Protein AF-A0A8T4DZ59-F1 (afdb_monomer_lite)

Structure (mmCIF, N/CA/C/O backbone):
data_AF-A0A8T4DZ59-F1
#
_entry.id   AF-A0A8T4DZ59-F1
#
loop_
_atom_site.group_PDB
_atom_site.id
_atom_site.type_symbol
_atom_site.label_atom_id
_atom_site.label_alt_id
_atom_site.label_comp_id
_atom_site.label_asym_id
_atom_site.label_entity_id
_atom_site.label_seq_id
_atom_site.pdbx_PDB_ins_code
_atom_site.Cartn_x
_atom_site.Cartn_y
_atom_site.Cartn_z
_atom_site.occupancy
_atom_site.B_iso_or_equiv
_ato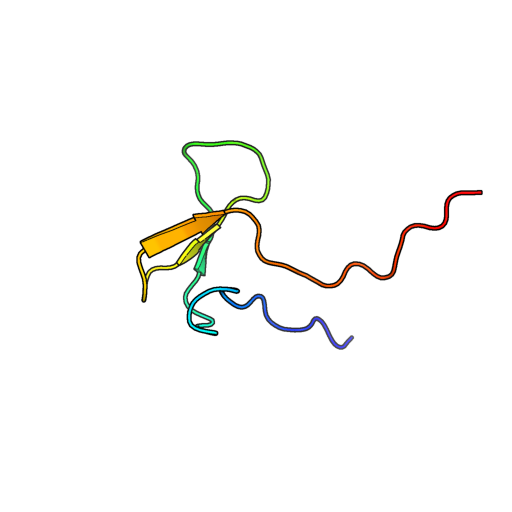m_site.auth_seq_id
_atom_site.auth_comp_id
_atom_site.auth_asym_id
_atom_site.auth_atom_id
_atom_site.pdbx_PDB_model_num
ATOM 1 N N . MET A 1 1 ? -6.503 16.653 16.039 1.00 42.44 1 MET A N 1
ATOM 2 C CA . MET A 1 1 ? -5.911 16.360 14.713 1.00 42.44 1 MET A CA 1
ATOM 3 C C . MET A 1 1 ? -6.260 14.923 14.330 1.00 42.44 1 MET A C 1
ATOM 5 O O . MET A 1 1 ? -5.499 14.014 14.624 1.00 42.44 1 MET A O 1
ATOM 9 N N . ASN A 1 2 ? -7.420 14.686 13.714 1.00 44.22 2 ASN A N 1
ATOM 10 C CA . ASN A 1 2 ? -7.821 13.344 13.279 1.00 44.22 2 ASN A CA 1
ATOM 11 C C . ASN A 1 2 ? -7.271 13.089 11.868 1.00 44.22 2 ASN A C 1
ATOM 13 O O . ASN A 1 2 ? -7.999 13.204 10.886 1.00 44.22 2 ASN A O 1
ATOM 17 N N . LYS A 1 3 ? -5.969 12.790 11.747 1.00 53.03 3 LYS A N 1
ATOM 18 C CA . LYS A 1 3 ? -5.429 12.216 10.505 1.00 53.03 3 LYS A CA 1
ATOM 19 C C . LYS A 1 3 ? -5.981 10.795 10.401 1.00 53.03 3 LYS A C 1
ATOM 21 O O . LYS A 1 3 ? -5.553 9.920 11.146 1.00 53.03 3 LYS A O 1
ATOM 26 N N . SER A 1 4 ? -6.970 10.577 9.536 1.00 58.88 4 SER A N 1
ATOM 27 C CA . SER A 1 4 ? -7.446 9.228 9.222 1.00 58.88 4 SER A CA 1
ATOM 28 C C . SER A 1 4 ? -6.254 8.370 8.779 1.00 58.88 4 SER A C 1
ATOM 30 O O . SER A 1 4 ? -5.488 8.828 7.926 1.00 58.88 4 SER A O 1
ATOM 32 N N . PRO A 1 5 ? -6.060 7.167 9.350 1.00 68.19 5 PRO A N 1
ATOM 33 C CA . PRO A 1 5 ? -4.963 6.300 8.947 1.00 68.19 5 PRO A CA 1
ATOM 34 C C . PRO A 1 5 ? -5.124 5.944 7.468 1.00 68.19 5 PRO A C 1
ATOM 36 O O . PRO A 1 5 ? -6.237 5.669 7.009 1.00 68.19 5 PRO A O 1
ATOM 39 N N . LEU A 1 6 ? -4.018 5.988 6.725 1.00 73.69 6 LEU A N 1
ATOM 40 C CA . LEU A 1 6 ? -3.969 5.513 5.346 1.00 73.69 6 LEU A CA 1
ATOM 41 C C . LEU A 1 6 ? -4.385 4.036 5.345 1.00 73.69 6 LEU A C 1
ATOM 43 O O . LEU A 1 6 ? -3.910 3.260 6.173 1.00 73.69 6 LEU A O 1
ATOM 47 N N . LYS A 1 7 ? -5.308 3.665 4.456 1.00 84.56 7 LYS A N 1
ATOM 48 C CA . LYS A 1 7 ? -5.796 2.290 4.311 1.00 84.56 7 LYS A CA 1
ATOM 49 C C . LYS A 1 7 ? -5.795 1.890 2.849 1.00 84.56 7 LYS A C 1
ATOM 51 O O . LYS A 1 7 ? -6.105 2.703 1.976 1.00 84.56 7 LYS A O 1
ATOM 56 N N . CYS A 1 8 ? -5.473 0.629 2.602 1.00 85.69 8 CYS A N 1
ATOM 57 C CA . CYS A 1 8 ? -5.546 0.037 1.285 1.00 85.69 8 CYS A CA 1
ATOM 58 C C . CYS A 1 8 ? -7.008 0.019 0.806 1.00 85.69 8 CYS A C 1
ATOM 60 O O . CYS A 1 8 ? -7.860 -0.534 1.501 1.00 85.69 8 CYS A O 1
ATOM 62 N N . PRO A 1 9 ? -7.334 0.567 -0.376 1.00 81.75 9 PRO A N 1
ATOM 63 C CA . PRO A 1 9 ? -8.700 0.539 -0.897 1.00 81.75 9 PRO A CA 1
ATOM 64 C C . PRO A 1 9 ? -9.158 -0.863 -1.334 1.00 81.75 9 PRO A C 1
ATOM 66 O O . PRO A 1 9 ? -10.350 -1.064 -1.546 1.00 81.75 9 PRO A O 1
ATOM 69 N N . LYS A 1 10 ? -8.235 -1.823 -1.491 1.00 85.00 10 LYS A N 1
ATOM 70 C CA . LYS A 1 10 ? -8.548 -3.200 -1.903 1.00 85.00 10 LYS A CA 1
ATOM 71 C C . LYS A 1 10 ? -8.932 -4.102 -0.735 1.00 85.00 10 LYS A C 1
ATOM 73 O O . LYS A 1 10 ? -9.980 -4.732 -0.796 1.00 85.00 10 LYS A O 1
ATOM 78 N N . CYS A 1 11 ? -8.099 -4.167 0.303 1.00 86.75 11 CYS A N 1
ATOM 79 C CA . CYS A 1 11 ? -8.312 -5.060 1.449 1.00 86.75 11 CYS A CA 1
ATOM 80 C C . CYS A 1 11 ? -8.629 -4.325 2.760 1.00 86.75 11 CYS A C 1
ATOM 82 O O . CYS A 1 11 ? -8.989 -4.955 3.746 1.00 86.75 11 CYS A O 1
ATOM 84 N N . GLY A 1 12 ? -8.501 -2.994 2.802 1.00 84.06 12 GLY A N 1
ATOM 85 C CA . GLY A 1 12 ? -8.680 -2.211 4.028 1.00 84.06 12 GLY A CA 1
ATOM 86 C C . GLY A 1 12 ? -7.498 -2.270 5.000 1.00 84.06 12 GLY A C 1
ATOM 87 O O . GLY A 1 12 ? -7.569 -1.622 6.048 1.00 84.06 12 GLY A O 1
ATOM 88 N N . SER A 1 13 ? -6.424 -2.995 4.659 1.00 86.50 13 SER A N 1
ATOM 89 C CA . SER A 1 13 ? -5.219 -3.090 5.486 1.00 86.50 13 SER A CA 1
ATOM 90 C C . SER A 1 13 ? -4.563 -1.723 5.685 1.00 86.50 13 SER A C 1
ATOM 92 O O . SER A 1 13 ? -4.583 -0.860 4.803 1.00 86.50 13 SER A O 1
ATOM 94 N N . THR A 1 14 ? -3.995 -1.521 6.869 1.00 85.31 14 THR A N 1
ATOM 95 C CA . THR A 1 14 ? -3.173 -0.354 7.218 1.00 85.31 14 THR A CA 1
ATOM 96 C C . THR A 1 14 ? -1.686 -0.596 6.964 1.00 85.31 14 THR A C 1
ATOM 98 O O . THR A 1 14 ? -0.899 0.338 7.102 1.00 85.31 14 THR A O 1
ATOM 101 N N . GLU A 1 15 ? -1.297 -1.822 6.598 1.00 88.88 15 GLU A N 1
ATOM 102 C CA . GLU A 1 15 ? 0.079 -2.161 6.232 1.00 88.88 15 GLU A CA 1
ATOM 103 C C . GLU A 1 15 ? 0.369 -1.700 4.804 1.00 88.88 15 GLU A C 1
ATOM 105 O O . GLU A 1 15 ? 0.072 -2.368 3.808 1.00 88.88 15 GLU A O 1
ATOM 110 N N . LEU A 1 16 ? 0.900 -0.484 4.727 1.00 84.94 16 LEU A N 1
ATOM 111 C CA . LEU A 1 16 ? 1.201 0.227 3.497 1.00 84.94 16 LEU A CA 1
ATOM 112 C C . LEU A 1 16 ? 2.647 0.714 3.549 1.00 84.94 16 LEU A C 1
ATOM 114 O O . LEU A 1 16 ? 3.044 1.387 4.501 1.00 84.94 16 LEU A O 1
ATOM 118 N N . SER A 1 17 ? 3.404 0.422 2.501 1.00 87.25 17 SER A N 1
ATOM 119 C CA . SER A 1 17 ? 4.771 0.884 2.301 1.00 87.25 17 SER A CA 1
ATOM 120 C C . SER A 1 17 ? 4.801 1.925 1.177 1.00 87.25 17 SER A C 1
ATOM 122 O O . SER A 1 17 ? 4.110 1.751 0.173 1.00 87.25 17 SER A O 1
ATOM 124 N N . PRO A 1 18 ? 5.539 3.040 1.306 1.00 82.81 18 PRO A N 1
ATOM 125 C CA . PRO A 1 18 ? 5.692 3.988 0.208 1.00 82.81 18 PRO A CA 1
ATOM 126 C C . PRO A 1 18 ? 6.353 3.295 -0.989 1.00 82.81 18 PRO A C 1
ATOM 128 O O . PRO A 1 18 ? 7.426 2.702 -0.868 1.00 82.81 18 PRO A O 1
ATOM 131 N N . TYR A 1 19 ? 5.713 3.372 -2.154 1.00 82.62 19 TYR A N 1
ATOM 132 C CA . TYR A 1 19 ? 6.241 2.759 -3.364 1.00 82.62 19 TYR A CA 1
ATOM 133 C C . TYR A 1 19 ? 7.297 3.675 -3.989 1.00 82.62 19 TYR A C 1
ATOM 135 O O . TYR A 1 19 ? 6.981 4.647 -4.670 1.00 82.62 19 TYR A O 1
ATOM 143 N N . LEU A 1 20 ? 8.570 3.361 -3.742 1.00 77.81 20 LEU A N 1
ATOM 144 C CA . LEU A 1 20 ? 9.727 4.161 -4.174 1.00 77.81 20 LEU A CA 1
ATOM 145 C C . LEU A 1 20 ? 10.082 3.996 -5.666 1.00 77.81 20 LEU A C 1
ATOM 147 O O . LEU A 1 20 ? 11.007 4.641 -6.147 1.00 77.81 20 LEU A O 1
ATOM 151 N N . GLY A 1 21 ? 9.375 3.128 -6.395 1.00 73.19 21 GLY A N 1
ATOM 152 C CA . GLY A 1 21 ? 9.639 2.820 -7.805 1.00 73.19 21 GLY A CA 1
ATOM 153 C C . GLY A 1 21 ? 8.766 3.567 -8.823 1.00 73.19 21 GLY A C 1
ATOM 154 O O . GLY A 1 21 ? 8.832 3.238 -10.004 1.00 73.19 21 GLY A O 1
ATOM 155 N N . GLY A 1 22 ? 7.914 4.513 -8.400 1.00 67.62 22 GLY A N 1
ATOM 156 C CA . GLY A 1 22 ? 6.890 5.135 -9.257 1.00 67.62 22 GLY A CA 1
ATOM 157 C C . GLY A 1 22 ? 6.628 6.622 -8.976 1.00 67.62 22 GLY A C 1
ATOM 158 O O . GLY A 1 22 ? 7.486 7.324 -8.455 1.00 67.62 22 GLY A O 1
ATOM 159 N N . GLN A 1 23 ? 5.440 7.117 -9.354 1.00 62.41 23 GLN A N 1
ATOM 160 C CA . GLN A 1 23 ? 5.028 8.509 -9.105 1.00 62.41 23 GLN A CA 1
ATOM 161 C C . GLN A 1 23 ? 4.815 8.791 -7.609 1.00 62.41 23 GLN A C 1
ATOM 163 O O . GLN A 1 23 ? 4.301 7.939 -6.877 1.00 62.41 23 GLN 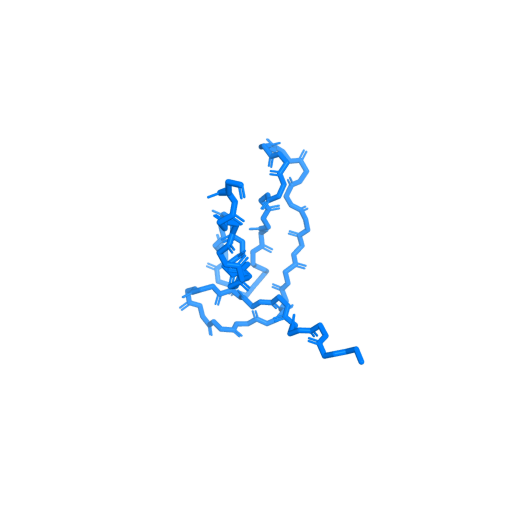A O 1
ATOM 168 N N . ASP A 1 24 ? 5.121 10.023 -7.187 1.00 67.44 24 ASP A N 1
ATOM 169 C CA . ASP A 1 24 ? 4.862 10.533 -5.840 1.00 67.44 24 ASP A CA 1
ATOM 170 C C . ASP A 1 24 ? 3.424 10.238 -5.371 1.00 67.44 24 ASP A C 1
ATOM 172 O O . ASP A 1 24 ? 2.444 10.570 -6.044 1.00 67.44 24 ASP A O 1
ATOM 176 N N . ASN A 1 25 ? 3.302 9.682 -4.160 1.00 70.69 25 ASN A N 1
ATOM 177 C CA . ASN A 1 25 ? 2.061 9.253 -3.487 1.00 70.69 25 ASN A CA 1
ATOM 178 C C . ASN A 1 25 ? 1.477 7.887 -3.885 1.00 70.69 25 ASN A C 1
ATOM 180 O O . ASN A 1 25 ? 0.303 7.627 -3.596 1.00 70.69 25 ASN A O 1
ATOM 184 N N . GLN A 1 26 ? 2.259 6.996 -4.494 1.00 82.31 26 GLN A N 1
ATOM 185 C CA . GLN A 1 26 ? 1.887 5.580 -4.553 1.00 82.31 26 GLN A CA 1
ATOM 186 C C . GLN A 1 26 ? 2.337 4.829 -3.299 1.00 82.31 26 GLN A C 1
ATOM 188 O O . GLN A 1 26 ? 3.409 5.073 -2.743 1.00 82.31 26 GLN A O 1
ATOM 193 N N . TYR A 1 27 ? 1.497 3.897 -2.869 1.00 85.50 27 TYR A N 1
ATOM 194 C CA . TYR A 1 27 ? 1.767 2.992 -1.767 1.00 85.50 27 TYR A CA 1
ATOM 195 C C . TYR A 1 27 ? 1.574 1.563 -2.247 1.00 85.50 27 TYR A C 1
ATOM 197 O O . TYR A 1 27 ? 0.626 1.267 -2.974 1.00 85.50 27 TYR A O 1
ATOM 205 N N . ASP A 1 28 ? 2.478 0.705 -1.811 1.00 89.19 28 ASP A N 1
ATOM 206 C CA . ASP A 1 28 ? 2.388 -0.738 -1.914 1.00 89.19 28 ASP A CA 1
ATOM 207 C C . ASP A 1 28 ? 1.733 -1.290 -0.646 1.00 89.19 28 ASP A C 1
ATOM 209 O O . ASP A 1 28 ? 2.143 -0.981 0.474 1.00 89.19 28 ASP A O 1
ATOM 213 N N . CYS A 1 29 ? 0.669 -2.064 -0.806 1.00 89.69 29 CYS A N 1
ATOM 214 C CA . CYS A 1 29 ? 0.028 -2.755 0.297 1.00 89.69 29 CYS A CA 1
ATOM 215 C C . CYS A 1 29 ? 0.675 -4.121 0.491 1.00 89.69 29 CYS A C 1
ATOM 217 O O . CYS A 1 29 ? 0.445 -5.023 -0.311 1.00 89.69 29 CYS A O 1
ATOM 219 N N . LEU A 1 30 ? 1.387 -4.291 1.605 1.00 89.12 30 LEU A N 1
ATOM 220 C CA . LEU A 1 30 ? 2.127 -5.517 1.925 1.00 89.12 30 LEU A CA 1
ATOM 221 C C . LEU A 1 30 ? 1.217 -6.733 2.179 1.00 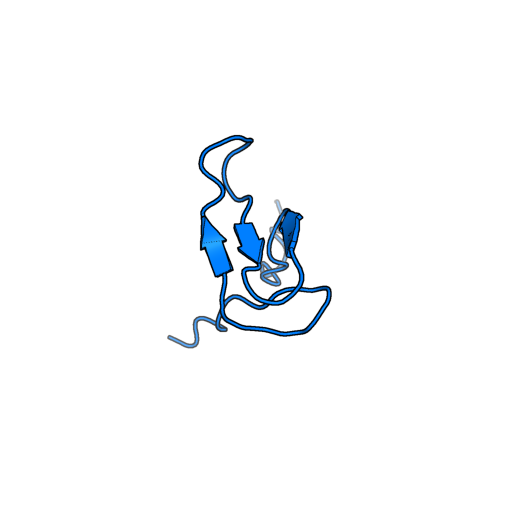89.12 30 LEU A C 1
ATOM 223 O O . LEU A 1 30 ? 1.680 -7.866 2.164 1.00 89.12 30 LEU A O 1
ATOM 227 N N . ASP A 1 31 ? -0.078 -6.493 2.386 1.00 91.12 31 ASP A N 1
ATOM 228 C CA . ASP A 1 31 ? -1.076 -7.520 2.691 1.00 91.12 31 ASP A CA 1
ATOM 229 C C . ASP A 1 31 ? -1.702 -8.142 1.427 1.00 91.12 31 ASP A C 1
ATOM 231 O O . ASP A 1 31 ? -1.845 -9.357 1.324 1.00 91.12 31 ASP A O 1
ATOM 235 N N . CYS A 1 32 ? -2.052 -7.318 0.430 1.00 89.25 32 CYS A N 1
ATOM 236 C CA . CYS A 1 32 ? -2.725 -7.776 -0.797 1.00 89.25 32 CYS A CA 1
ATOM 237 C C . CYS A 1 32 ? -1.946 -7.508 -2.095 1.00 89.25 32 CYS A C 1
ATOM 239 O O . CYS A 1 32 ? -2.426 -7.861 -3.173 1.00 89.25 32 CYS A O 1
ATOM 241 N N . GLY A 1 33 ? -0.784 -6.854 -2.017 1.00 88.12 33 GLY A N 1
ATOM 242 C CA . GLY A 1 33 ? 0.041 -6.474 -3.168 1.00 88.12 33 GLY A CA 1
ATOM 243 C C . GLY A 1 33 ? -0.531 -5.328 -4.012 1.00 88.12 33 GLY A C 1
ATOM 244 O O . GLY A 1 33 ? -0.140 -5.145 -5.162 1.00 88.12 33 GLY A O 1
ATOM 245 N N . TYR A 1 34 ? -1.507 -4.574 -3.495 1.00 87.69 34 TYR A N 1
ATOM 246 C CA . TYR A 1 34 ? -2.053 -3.416 -4.208 1.00 87.69 34 TYR A CA 1
ATOM 247 C C . TYR A 1 34 ? -1.028 -2.281 -4.258 1.00 87.69 34 TYR A C 1
ATOM 249 O O . TYR A 1 34 ? -0.685 -1.733 -3.215 1.00 87.69 34 TYR A O 1
ATOM 257 N N . ILE A 1 35 ? -0.623 -1.879 -5.463 1.00 88.31 35 ILE A N 1
ATOM 258 C CA . ILE A 1 35 ? 0.237 -0.715 -5.694 1.00 88.31 35 ILE A CA 1
ATOM 259 C C . ILE A 1 35 ? -0.610 0.403 -6.295 1.00 88.31 35 ILE A C 1
ATOM 261 O O . ILE A 1 35 ? -1.175 0.259 -7.382 1.00 88.31 35 ILE A O 1
ATOM 265 N N . GLY A 1 36 ? -0.722 1.521 -5.585 1.00 83.81 36 GLY A N 1
ATOM 266 C CA . GLY A 1 36 ? -1.474 2.667 -6.077 1.00 83.81 36 GLY A CA 1
ATOM 267 C C . GLY A 1 36 ? -1.682 3.765 -5.039 1.00 83.81 36 GLY A C 1
ATOM 268 O O . GLY A 1 36 ? -1.156 3.701 -3.927 1.00 83.81 36 GLY A O 1
ATOM 269 N N . PRO A 1 37 ? -2.442 4.812 -5.386 1.00 80.44 37 PRO A N 1
ATOM 270 C CA . PRO A 1 37 ? -2.746 5.883 -4.454 1.00 80.44 37 PRO A CA 1
ATOM 271 C C . PRO A 1 37 ? -3.660 5.375 -3.336 1.00 80.44 37 PRO A C 1
ATOM 273 O O . PRO A 1 37 ? -4.731 4.813 -3.574 1.00 80.44 37 PRO A O 1
ATOM 276 N N . VAL A 1 38 ? -3.271 5.631 -2.090 1.00 73.31 38 VAL A N 1
ATOM 277 C CA . VAL A 1 38 ? -4.168 5.446 -0.946 1.00 73.31 38 VAL A CA 1
ATOM 278 C C . VAL A 1 38 ? -5.212 6.550 -0.994 1.00 73.31 38 VAL A C 1
ATOM 280 O O . VAL A 1 38 ? -4.888 7.739 -1.025 1.00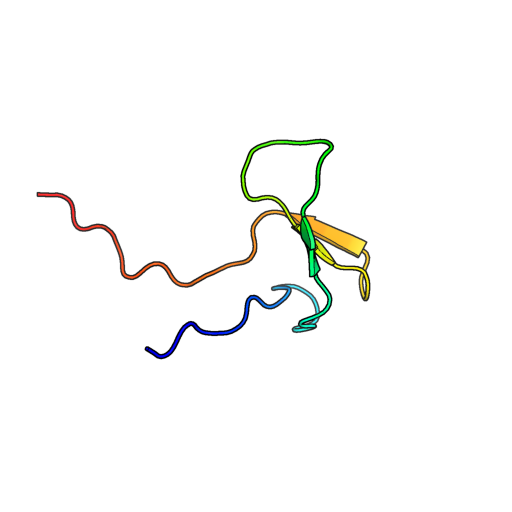 73.31 38 VAL A O 1
ATOM 283 N N . ALA A 1 39 ? -6.485 6.163 -1.049 1.00 61.38 39 ALA A N 1
ATOM 284 C CA . ALA A 1 39 ? -7.597 7.098 -1.084 1.00 61.38 39 ALA A CA 1
ATOM 285 C C . ALA A 1 39 ? -7.742 7.777 0.285 1.00 61.38 39 ALA A C 1
ATOM 287 O O . ALA A 1 39 ? -8.629 7.464 1.078 1.00 61.38 39 ALA A O 1
ATOM 288 N N . VAL A 1 40 ? -6.874 8.744 0.578 1.00 61.22 40 VAL A N 1
ATOM 289 C CA . VAL A 1 40 ? -7.199 9.761 1.569 1.00 61.22 40 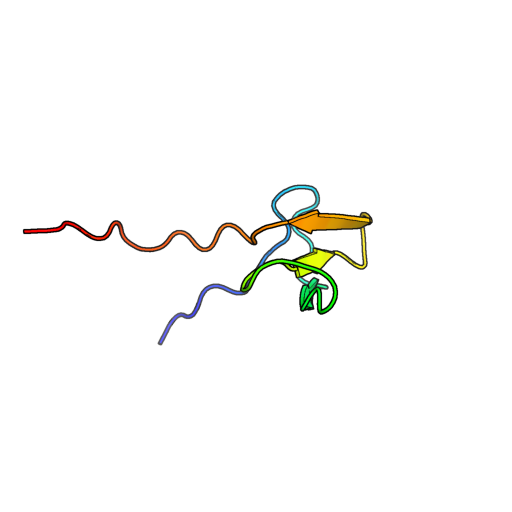VAL A CA 1
ATOM 290 C C . VAL A 1 40 ? -8.331 10.539 0.931 1.00 61.22 40 VAL A C 1
ATOM 292 O O . VAL A 1 40 ? -8.142 11.136 -0.131 1.00 61.22 40 VAL A O 1
ATOM 295 N N . ARG A 1 41 ? -9.519 10.524 1.539 1.00 50.56 41 ARG A N 1
ATOM 296 C CA . ARG A 1 41 ? -10.520 11.545 1.238 1.00 50.56 41 ARG A CA 1
ATOM 297 C C . ARG A 1 41 ? -9.849 12.883 1.542 1.00 50.56 41 ARG A C 1
ATOM 299 O O . ARG A 1 41 ? -9.867 13.338 2.680 1.00 50.56 41 ARG A O 1
ATOM 306 N N . LYS A 1 42 ? -9.199 13.495 0.550 1.00 51.38 42 LYS A N 1
ATOM 307 C CA . LYS A 1 42 ? -8.905 14.918 0.609 1.00 51.38 42 LYS A CA 1
ATOM 308 C C . LYS A 1 42 ? -10.284 15.562 0.747 1.00 51.38 42 LYS A C 1
ATOM 310 O O . LYS A 1 42 ? -11.142 15.262 -0.091 1.00 51.38 42 LYS A O 1
ATOM 315 N N . PRO A 1 43 ? -10.556 16.388 1.773 1.00 49.84 43 PRO A N 1
ATOM 316 C CA . PRO A 1 43 ? -11.618 17.356 1.600 1.00 49.84 43 PRO A CA 1
ATOM 317 C C . PRO A 1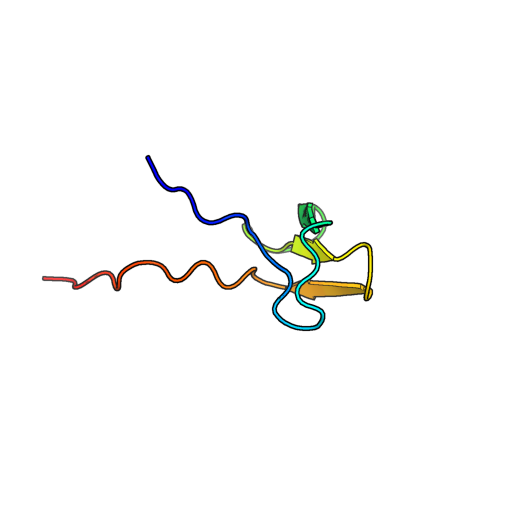 43 ? -11.289 18.069 0.290 1.00 49.84 43 PRO A C 1
ATOM 319 O O . PRO A 1 43 ? -10.159 18.509 0.066 1.00 49.84 43 PRO A O 1
ATOM 322 N N . LYS A 1 44 ? -12.248 17.975 -0.624 1.00 45.41 44 LYS A N 1
ATOM 323 C CA . LYS A 1 44 ? -12.254 18.563 -1.953 1.00 45.41 44 LYS A CA 1
ATOM 324 C C . LYS A 1 44 ? -11.545 19.922 -1.877 1.00 45.41 44 LYS A C 1
ATOM 326 O O . LYS A 1 44 ? -11.979 20.785 -1.121 1.00 45.41 44 LYS A O 1
ATOM 331 N N . LYS A 1 45 ? -10.439 20.095 -2.611 1.00 53.03 45 LYS A N 1
ATOM 332 C CA . LYS A 1 45 ? -10.048 21.442 -3.030 1.00 53.03 45 LYS A CA 1
ATOM 333 C C . LYS A 1 45 ? -11.208 21.936 -3.897 1.00 53.03 45 LYS A C 1
ATOM 335 O O . LYS A 1 45 ? -11.366 21.463 -5.015 1.00 53.03 45 LYS A O 1
ATOM 340 N N . THR A 1 46 ? -12.061 22.761 -3.320 1.00 53.62 46 THR A N 1
ATOM 341 C CA . THR A 1 46 ? -12.628 23.925 -4.004 1.00 53.62 46 THR A CA 1
ATOM 342 C C . THR A 1 46 ? -11.562 24.992 -3.720 1.00 53.62 46 THR A C 1
ATOM 344 O O . THR A 1 46 ? -11.333 25.276 -2.549 1.00 53.62 46 THR A O 1
ATOM 347 N N . ASP A 1 47 ? -10.638 25.383 -4.600 1.00 57.16 47 ASP A N 1
ATOM 348 C CA . ASP A 1 47 ? -10.795 25.921 -5.961 1.00 57.16 47 ASP A CA 1
ATOM 349 C C . ASP A 1 47 ? -11.990 26.868 -6.052 1.00 57.16 47 ASP A C 1
ATOM 351 O O . ASP A 1 47 ? -13.078 26.446 -6.430 1.00 57.16 47 ASP A O 1
ATOM 355 N N . GLU A 1 48 ? -11.843 28.060 -5.467 1.00 52.78 48 GLU A N 1
ATOM 356 C CA . GLU A 1 48 ? -11.827 29.359 -6.170 1.00 52.78 48 GLU A CA 1
ATOM 357 C C . GLU A 1 48 ? -11.576 30.495 -5.160 1.00 52.78 48 GLU A C 1
ATOM 359 O O . GLU A 1 48 ? -12.207 30.472 -4.076 1.00 52.78 48 GLU A O 1
#

pLDDT: mean 73.33, std 15.13, range [42.44, 91.12]

Sequence (48 aa):
MNKSPLKCPKCGSTELSPYLGGQDNQYDCLDCGYIGPVAVRKPKKTDE

Radius of gyration: 11.99 Å; chains: 1; bounding box: 22×37×24 Å

Secondary structure (DSSP, 8-state):
---PPP--TTT----EEE-TTSSTTEEEETTT--EEE-----------

Foldseek 3Di:
DPPPQQADPPPRDSQWAPDPPDDPQWIARPPPRDTGHRPPVDVDPPDD